Protein AF-A0A7V1SJK0-F1 (afdb_monomer_lite)

Sequence (89 aa):
MSHLSSNVFAVFRTTPEGDAHILAITNVTGGEVRLEIPLEELGVKENSWQDLIGEKHWDAQEGRIQLLLQPYDVVWLKPVREIEGKGWR

Foldseek 3Di:
DPDFDPQKDWDWDADPVRLWIKIKIWGPAQAKDKGKAAQVVNVDPAQWKAFPVDGDIFGHDPRITIDIAHGGDITMIIRPVSVVVDDPD

Structure (mmCIF, N/CA/C/O backbone):
data_AF-A0A7V1SJK0-F1
#
_entry.id   AF-A0A7V1SJK0-F1
#
loop_
_atom_site.group_PDB
_atom_site.id
_atom_site.type_symbol
_atom_site.label_atom_id
_atom_site.label_alt_id
_atom_site.label_comp_id
_atom_site.label_asym_id
_atom_site.label_entity_id
_atom_site.label_seq_id
_atom_site.pdbx_PDB_ins_code
_atom_site.Cartn_x
_atom_site.Cartn_y
_a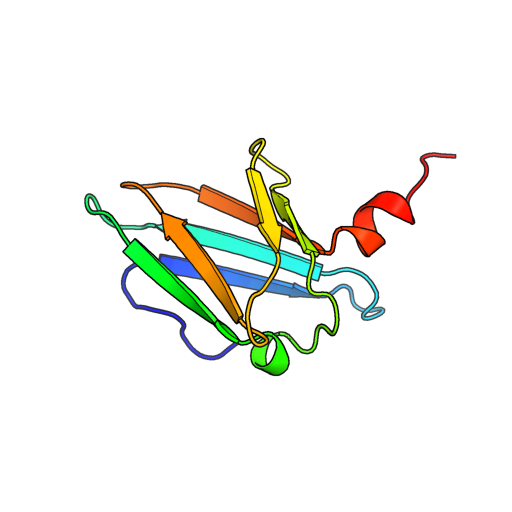tom_site.Cartn_z
_atom_site.occupancy
_atom_site.B_iso_or_equiv
_atom_site.auth_seq_id
_atom_site.auth_comp_id
_atom_site.auth_asym_id
_atom_site.auth_atom_id
_atom_site.pdbx_PDB_model_num
ATOM 1 N N . MET A 1 1 ? -2.375 -10.808 -6.158 1.00 60.50 1 MET A N 1
ATOM 2 C CA . MET A 1 1 ? -2.363 -10.629 -4.695 1.00 60.50 1 MET A CA 1
ATOM 3 C C . MET A 1 1 ? -3.381 -11.543 -4.047 1.00 60.50 1 MET A C 1
ATOM 5 O O . MET A 1 1 ? -4.574 -11.396 -4.299 1.00 60.50 1 MET A O 1
ATOM 9 N N . SER A 1 2 ? -2.902 -12.500 -3.257 1.00 60.53 2 SER A N 1
ATOM 10 C CA . SER A 1 2 ? -3.713 -13.194 -2.257 1.00 60.53 2 SER A CA 1
ATOM 11 C C . SER A 1 2 ? -4.141 -12.208 -1.165 1.00 60.53 2 SER A C 1
ATOM 13 O O . SER A 1 2 ? -3.532 -11.161 -0.976 1.00 60.53 2 SER A O 1
ATOM 15 N N . HIS A 1 3 ? -5.246 -12.511 -0.495 1.00 76.00 3 HIS A N 1
ATOM 16 C CA . HIS A 1 3 ? -5.868 -11.683 0.537 1.00 76.00 3 HIS A CA 1
ATOM 17 C C . HIS A 1 3 ? -4.870 -11.220 1.626 1.00 76.00 3 HIS A C 1
ATOM 19 O O . HIS A 1 3 ? -4.391 -12.044 2.399 1.00 76.00 3 HIS A O 1
ATOM 25 N N . LEU A 1 4 ? -4.600 -9.908 1.708 1.00 86.19 4 LEU A N 1
ATOM 26 C CA . LEU A 1 4 ? -3.634 -9.306 2.647 1.00 86.19 4 LEU A CA 1
ATOM 27 C C . LEU A 1 4 ? -4.073 -9.385 4.116 1.00 86.19 4 LEU A C 1
ATOM 29 O O . LEU A 1 4 ? -3.319 -9.809 4.984 1.00 86.19 4 LEU A O 1
ATOM 33 N N . SER A 1 5 ? -5.289 -8.929 4.413 1.00 91.88 5 SER A N 1
ATOM 34 C CA . SER A 1 5 ? -5.875 -8.914 5.756 1.00 91.88 5 SER A CA 1
ATOM 35 C C . SER A 1 5 ? -7.361 -8.593 5.644 1.00 91.88 5 SER A C 1
ATOM 37 O O . SER A 1 5 ? -7.751 -7.814 4.780 1.00 91.88 5 SER A O 1
ATOM 39 N N . SER A 1 6 ? -8.191 -9.142 6.533 1.00 94.50 6 SER A N 1
ATOM 40 C CA . SER A 1 6 ? -9.628 -8.825 6.581 1.00 94.50 6 SER A CA 1
ATOM 41 C C . SER A 1 6 ? -9.907 -7.405 7.083 1.00 94.50 6 SER A C 1
ATOM 43 O O . SER A 1 6 ? -11.029 -6.923 6.968 1.00 94.50 6 SER A O 1
ATOM 45 N N . ASN A 1 7 ? -8.898 -6.743 7.659 1.00 97.06 7 ASN A N 1
ATOM 46 C CA . ASN A 1 7 ? -9.011 -5.396 8.221 1.00 97.06 7 ASN A CA 1
ATOM 47 C C . ASN A 1 7 ? -8.735 -4.300 7.186 1.00 97.06 7 ASN A C 1
ATOM 49 O O . ASN A 1 7 ? -8.860 -3.116 7.498 1.00 97.06 7 ASN A O 1
ATOM 53 N N . VAL A 1 8 ? -8.353 -4.677 5.964 1.00 97.06 8 VAL A N 1
ATOM 54 C CA . VAL A 1 8 ? -8.123 -3.731 4.876 1.00 97.06 8 VAL A CA 1
ATOM 55 C C . VAL A 1 8 ? -8.845 -4.161 3.615 1.00 97.06 8 VAL A C 1
ATOM 57 O O . VAL A 1 8 ? -8.980 -5.344 3.314 1.00 97.06 8 VAL A O 1
ATOM 60 N N . PHE A 1 9 ? -9.259 -3.173 2.840 1.00 96.38 9 PHE A N 1
ATOM 61 C CA . PHE A 1 9 ? -9.565 -3.363 1.438 1.00 96.38 9 PHE A CA 1
ATOM 62 C C . PHE A 1 9 ? -8.324 -2.982 0.634 1.00 96.38 9 PHE A C 1
ATOM 64 O O . PHE A 1 9 ? -7.820 -1.871 0.779 1.00 96.38 9 PHE A O 1
ATOM 71 N N . ALA A 1 10 ? -7.812 -3.896 -0.188 1.00 95.44 10 ALA A N 1
ATOM 72 C CA . ALA A 1 10 ? -6.603 -3.664 -0.966 1.00 95.44 10 ALA A CA 1
ATOM 73 C C . ALA A 1 10 ? -6.775 -4.120 -2.413 1.00 95.44 10 ALA A C 1
ATOM 75 O O . ALA A 1 10 ? -7.313 -5.196 -2.685 1.00 95.44 10 ALA A O 1
ATOM 76 N N . VAL 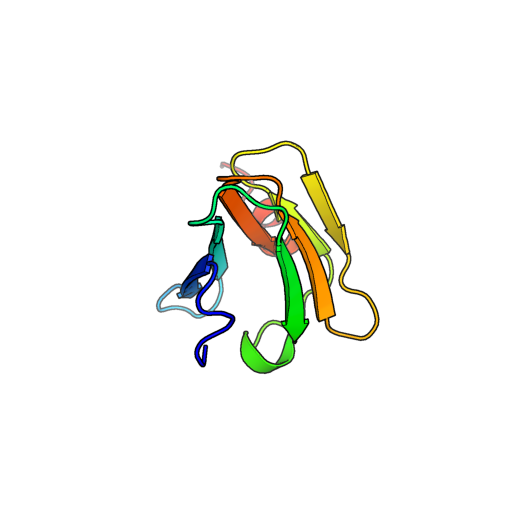A 1 11 ? -6.289 -3.302 -3.341 1.00 95.06 11 VAL A N 1
ATOM 77 C CA . VAL A 1 11 ? -6.296 -3.586 -4.773 1.00 95.06 11 VAL A CA 1
ATOM 78 C C . VAL A 1 11 ? -4.921 -3.270 -5.336 1.00 95.06 11 VAL A C 1
ATOM 80 O O . VAL A 1 11 ? -4.429 -2.151 -5.221 1.00 95.06 11 VAL A O 1
ATOM 83 N N . PHE A 1 12 ? -4.337 -4.259 -6.004 1.00 94.62 12 PHE A N 1
ATOM 84 C CA . PHE A 1 12 ? -3.140 -4.080 -6.809 1.00 94.62 12 PHE A CA 1
ATOM 85 C C . PHE A 1 12 ? -3.516 -4.081 -8.288 1.00 94.62 12 PHE A C 1
ATOM 87 O O . PHE A 1 12 ? -4.220 -4.979 -8.763 1.00 94.62 12 PHE A O 1
ATOM 94 N N . ARG A 1 13 ? -3.085 -3.047 -9.006 1.00 93.75 13 ARG A N 1
ATOM 95 C CA . ARG A 1 13 ? -3.293 -2.888 -10.443 1.00 93.75 13 ARG A CA 1
ATOM 96 C C . ARG A 1 13 ? -1.953 -2.769 -11.143 1.00 93.75 13 ARG A C 1
ATOM 98 O O . ARG A 1 13 ? -1.071 -2.053 -10.680 1.00 93.75 13 ARG A O 1
ATOM 105 N N . THR A 1 14 ? -1.895 -3.391 -12.307 1.00 92.94 14 THR A N 1
ATOM 106 C CA . THR A 1 14 ? -0.793 -3.310 -13.258 1.00 92.94 14 THR A CA 1
ATOM 107 C C . THR A 1 14 ? -1.374 -2.880 -14.602 1.00 92.94 14 THR A C 1
ATOM 109 O O . THR A 1 14 ? -2.478 -3.314 -14.953 1.00 92.94 14 THR A O 1
ATOM 112 N N . THR A 1 15 ? -0.686 -2.007 -15.337 1.00 91.00 15 THR A N 1
ATOM 113 C CA . THR A 1 15 ? -1.048 -1.692 -16.727 1.00 91.00 15 THR A CA 1
ATOM 114 C C . THR A 1 15 ? -0.967 -2.944 -17.604 1.00 91.00 15 THR A C 1
ATOM 116 O O . THR A 1 15 ? -0.210 -3.861 -17.284 1.00 91.00 15 THR A O 1
ATOM 119 N N . PRO A 1 16 ? -1.722 -3.023 -18.713 1.00 89.12 16 PRO A N 1
ATOM 120 C CA . PRO A 1 16 ? -1.600 -4.139 -19.655 1.00 89.12 16 PRO A CA 1
ATOM 121 C C . PRO A 1 16 ? -0.159 -4.382 -20.129 1.00 89.12 16 PRO A C 1
ATOM 123 O O . PRO A 1 16 ? 0.232 -5.523 -20.358 1.00 89.12 16 PRO A O 1
ATOM 126 N N . GLU A 1 17 ? 0.629 -3.313 -20.238 1.00 90.19 17 GLU A N 1
ATOM 127 C CA . GLU A 1 17 ? 2.030 -3.322 -20.653 1.00 90.19 17 GLU A CA 1
ATOM 128 C C . GLU A 1 17 ? 2.994 -3.787 -19.546 1.00 90.19 17 GLU A C 1
ATOM 130 O O . GLU A 1 17 ? 4.150 -4.095 -19.834 1.00 90.19 17 GLU A O 1
ATOM 135 N N . GLY A 1 18 ? 2.540 -3.869 -18.291 1.00 87.06 18 GLY A N 1
ATOM 136 C CA . GLY A 1 18 ? 3.358 -4.319 -17.161 1.00 87.06 18 GLY A CA 1
ATOM 137 C C . GLY A 1 18 ? 4.349 -3.282 -16.624 1.00 87.06 18 GLY A C 1
ATOM 138 O O . GLY A 1 18 ? 5.216 -3.630 -15.829 1.00 87.06 18 GLY A O 1
ATOM 139 N N . ASP A 1 19 ? 4.252 -2.030 -17.067 1.00 86.88 19 ASP A N 1
ATOM 140 C CA . ASP A 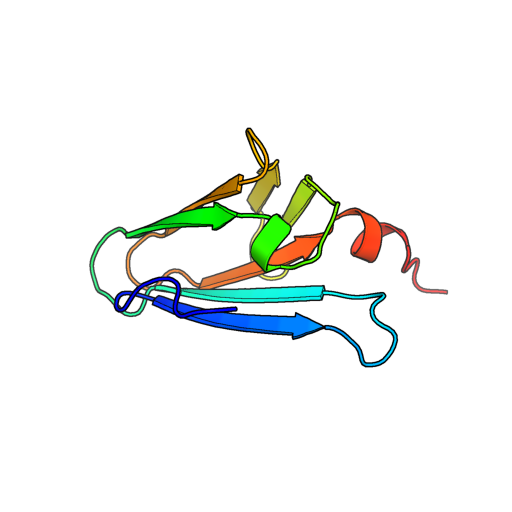1 19 ? 5.234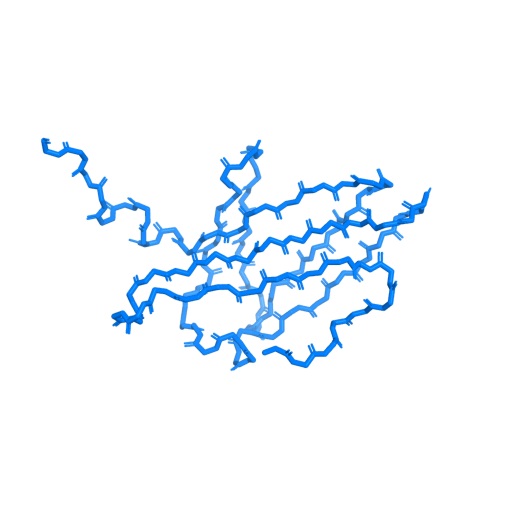 -0.967 -16.815 1.00 86.88 19 ASP A CA 1
ATOM 141 C C . ASP A 1 19 ? 4.799 0.058 -15.758 1.00 86.88 19 ASP A C 1
ATOM 143 O O . ASP A 1 19 ? 5.581 0.930 -15.377 1.00 86.88 19 ASP A O 1
ATOM 147 N N . ALA A 1 20 ? 3.552 -0.023 -15.293 1.00 90.31 20 ALA A N 1
ATOM 148 C CA . ALA A 1 20 ? 3.034 0.849 -14.258 1.00 90.31 20 ALA A CA 1
ATOM 149 C C . ALA A 1 20 ? 2.147 0.098 -13.267 1.00 90.31 20 ALA A C 1
ATOM 151 O O . ALA A 1 20 ? 1.250 -0.664 -13.640 1.00 90.31 20 ALA A O 1
ATOM 152 N N . HIS A 1 21 ? 2.372 0.393 -11.992 1.00 94.31 21 HIS A N 1
ATOM 153 C CA . HIS A 1 21 ? 1.762 -0.280 -10.861 1.00 94.31 21 HIS A CA 1
ATOM 154 C C . HIS A 1 21 ? 1.105 0.721 -9.914 1.00 94.31 21 HIS A C 1
ATOM 156 O O . HIS A 1 21 ? 1.622 1.811 -9.665 1.00 94.31 21 HIS A O 1
ATOM 162 N N . ILE A 1 22 ? -0.049 0.342 -9.366 1.00 94.81 22 ILE A N 1
ATOM 163 C CA . ILE A 1 22 ? -0.702 1.060 -8.268 1.00 94.81 22 ILE A CA 1
ATOM 164 C C . ILE A 1 22 ? -1.178 0.039 -7.240 1.00 94.81 22 ILE A C 1
ATOM 166 O O . ILE A 1 22 ? -1.920 -0.890 -7.568 1.00 94.81 22 ILE A O 1
ATOM 170 N N . LEU A 1 23 ? -0.790 0.246 -5.987 1.00 95.38 23 LEU A N 1
ATOM 171 C CA . LEU A 1 23 ? -1.300 -0.472 -4.829 1.00 95.38 23 LEU A CA 1
ATOM 172 C C . LEU A 1 23 ? -2.165 0.481 -4.000 1.00 95.38 23 LEU A C 1
ATOM 174 O O . LEU A 1 23 ? -1.650 1.364 -3.324 1.00 95.38 23 LEU A O 1
ATOM 178 N N . ALA A 1 24 ? -3.482 0.306 -4.057 1.00 96.12 24 ALA A N 1
ATOM 179 C CA . ALA A 1 24 ? -4.430 1.077 -3.261 1.00 96.12 24 ALA A CA 1
ATOM 180 C C . ALA A 1 24 ? -4.859 0.261 -2.039 1.00 96.12 24 ALA A C 1
ATOM 182 O O . ALA A 1 24 ? -5.303 -0.880 -2.189 1.00 96.12 24 ALA A O 1
ATOM 183 N N . ILE A 1 25 ? -4.732 0.835 -0.843 1.00 96.38 25 ILE A N 1
ATOM 184 C CA . ILE A 1 25 ? -5.078 0.180 0.421 1.00 96.38 25 ILE A CA 1
ATOM 185 C C . ILE A 1 25 ? -5.919 1.132 1.266 1.00 96.38 25 ILE A C 1
ATOM 187 O O . ILE A 1 25 ? -5.587 2.305 1.431 1.00 96.38 25 ILE A O 1
ATOM 191 N N . THR A 1 26 ? -6.996 0.605 1.833 1.00 96.88 26 THR A N 1
ATOM 192 C CA . THR A 1 26 ? -7.870 1.298 2.776 1.00 96.88 26 THR A CA 1
ATOM 193 C C . THR A 1 26 ? -7.997 0.458 4.034 1.00 96.88 26 THR A C 1
ATOM 195 O O . THR A 1 26 ? -8.425 -0.694 3.964 1.00 96.88 26 THR A O 1
ATOM 198 N N . ASN A 1 27 ? -7.665 1.028 5.189 1.00 97.56 27 ASN A N 1
ATOM 199 C CA . ASN A 1 27 ? -8.069 0.455 6.467 1.00 97.56 27 ASN A CA 1
ATOM 200 C C . ASN A 1 27 ? -9.593 0.574 6.591 1.00 97.56 27 ASN A C 1
ATOM 202 O O . ASN A 1 27 ? -10.135 1.670 6.519 1.00 97.56 27 ASN A O 1
ATOM 206 N N . VAL A 1 28 ? -10.302 -0.542 6.759 1.00 97.81 28 VAL A N 1
ATOM 207 C CA . VAL A 1 28 ? -11.776 -0.542 6.868 1.00 97.81 28 VAL A CA 1
ATOM 208 C C . VAL A 1 28 ? -12.256 -0.616 8.319 1.00 97.81 28 VAL A C 1
ATOM 210 O O . VAL A 1 28 ? -13.432 -0.860 8.582 1.00 97.81 28 VAL A O 1
ATOM 213 N N . THR A 1 29 ? -11.348 -0.416 9.274 1.00 98.19 29 THR A N 1
ATOM 214 C CA . THR A 1 29 ? -11.615 -0.512 10.709 1.00 98.19 29 THR A CA 1
ATOM 215 C C . THR A 1 29 ? -11.391 0.821 11.420 1.00 98.19 29 THR A C 1
ATOM 217 O O . THR A 1 29 ? -10.661 1.693 10.949 1.00 98.19 29 THR A O 1
ATOM 220 N N . GLY A 1 30 ? -11.981 0.948 12.610 1.00 98.25 30 GLY A N 1
ATOM 221 C CA . GLY A 1 30 ? -11.745 2.071 13.519 1.00 98.25 30 GLY A CA 1
ATOM 222 C C . GLY A 1 30 ? -10.459 1.964 14.352 1.00 98.25 30 GLY A C 1
ATOM 223 O O . GLY A 1 30 ? -10.294 2.749 15.281 1.00 98.25 30 GLY A O 1
ATOM 224 N N . GLY A 1 31 ? -9.586 0.987 14.080 1.00 98.06 31 GLY A N 1
ATOM 225 C CA . GLY A 1 31 ? -8.336 0.757 14.812 1.00 98.06 31 GLY A CA 1
ATOM 226 C C . GLY A 1 31 ? -7.098 0.939 13.936 1.00 98.06 31 GLY A C 1
ATOM 227 O O . GLY A 1 31 ? -7.201 1.015 12.715 1.00 98.06 31 GLY A O 1
ATOM 228 N N . GLU A 1 32 ? -5.921 0.996 14.562 1.00 98.06 32 GLU A N 1
ATOM 229 C CA . GLU A 1 32 ? -4.642 0.947 13.844 1.00 98.06 32 GLU A CA 1
ATOM 230 C C . GLU A 1 32 ? -4.438 -0.438 13.212 1.00 98.06 32 GLU A C 1
ATOM 232 O O . GLU A 1 32 ? -4.687 -1.466 13.848 1.00 98.06 32 GLU A O 1
ATOM 237 N N . VAL A 1 33 ? -3.944 -0.468 11.973 1.00 97.88 33 VAL A N 1
ATOM 238 C CA . VAL A 1 33 ? -3.594 -1.703 11.264 1.00 97.88 33 VAL A CA 1
ATOM 239 C C . VAL A 1 33 ? -2.139 -1.647 10.813 1.00 97.88 33 VAL A C 1
ATOM 241 O O . VAL A 1 33 ? -1.712 -0.709 10.141 1.00 97.88 33 VAL A O 1
ATOM 244 N N . ARG A 1 34 ? -1.385 -2.694 11.156 1.00 96.31 34 ARG A N 1
ATOM 245 C CA . ARG A 1 34 ? -0.035 -2.943 10.638 1.00 96.31 34 ARG A CA 1
ATOM 246 C C . ARG A 1 34 ? -0.112 -3.941 9.499 1.00 96.31 34 ARG A C 1
ATOM 248 O O . ARG A 1 34 ? -0.723 -4.996 9.658 1.00 96.31 34 ARG A O 1
ATOM 255 N N . LEU A 1 35 ? 0.508 -3.606 8.375 1.00 94.75 35 LEU A N 1
ATOM 256 C CA . LEU A 1 35 ? 0.634 -4.498 7.229 1.00 94.75 35 LEU A CA 1
ATOM 257 C C . LEU A 1 35 ? 2.100 -4.687 6.864 1.00 94.75 35 LEU A C 1
ATOM 259 O O . LEU A 1 35 ? 2.870 -3.727 6.835 1.00 94.75 35 LEU A O 1
ATOM 263 N N . GLU A 1 36 ? 2.435 -5.921 6.509 1.00 94.19 36 GLU A N 1
ATOM 264 C CA . GLU A 1 36 ? 3.664 -6.261 5.807 1.00 94.19 36 GLU A CA 1
ATOM 265 C C . GLU A 1 36 ? 3.289 -6.817 4.440 1.00 94.19 36 GLU A C 1
ATOM 267 O O . GLU A 1 36 ? 2.485 -7.744 4.344 1.00 94.19 36 GLU A O 1
ATOM 272 N N . ILE A 1 37 ? 3.853 -6.234 3.386 1.00 93.12 37 ILE A N 1
ATOM 273 C CA . ILE A 1 37 ? 3.545 -6.613 2.008 1.00 93.12 37 ILE A CA 1
ATOM 274 C C . ILE A 1 37 ? 4.837 -7.070 1.332 1.00 93.12 37 ILE A C 1
ATOM 276 O O . ILE A 1 37 ? 5.690 -6.221 1.053 1.00 93.12 37 ILE A O 1
ATOM 280 N N . PRO A 1 38 ? 5.012 -8.377 1.072 1.00 92.31 38 PRO A N 1
ATOM 281 C CA . PRO A 1 38 ? 6.162 -8.880 0.331 1.00 92.31 38 PRO A CA 1
ATOM 282 C C . PRO A 1 38 ? 6.148 -8.373 -1.114 1.00 92.31 38 PRO A C 1
ATOM 284 O O . PRO A 1 38 ? 5.165 -8.546 -1.834 1.00 92.31 38 PRO A O 1
ATOM 287 N N . LEU A 1 39 ? 7.251 -7.772 -1.565 1.00 90.75 39 LEU A N 1
ATOM 288 C CA . LEU A 1 39 ? 7.371 -7.261 -2.937 1.00 90.75 39 LEU A CA 1
ATOM 289 C C . LEU A 1 39 ? 7.288 -8.378 -3.988 1.00 90.75 39 LEU A C 1
ATOM 291 O O . LEU A 1 39 ? 6.801 -8.157 -5.097 1.00 90.75 39 LEU A O 1
ATOM 295 N N . GLU A 1 40 ? 7.705 -9.594 -3.628 1.00 89.94 40 GLU A N 1
ATOM 296 C CA . GLU A 1 40 ? 7.605 -10.776 -4.490 1.00 89.94 40 GLU A CA 1
ATOM 297 C C . GLU A 1 40 ? 6.156 -11.111 -4.879 1.00 89.94 40 GLU A C 1
ATOM 299 O O . GLU A 1 40 ? 5.910 -11.515 -6.015 1.00 89.94 40 GLU A O 1
ATOM 304 N N . GLU A 1 41 ? 5.180 -10.854 -3.999 1.00 88.31 41 GLU A N 1
ATOM 305 C CA . GLU A 1 41 ? 3.753 -11.058 -4.289 1.00 88.31 41 GLU A CA 1
ATOM 306 C C . GLU A 1 41 ? 3.179 -10.003 -5.246 1.00 88.31 41 GLU A C 1
ATOM 308 O O . GLU A 1 41 ? 2.135 -10.225 -5.872 1.00 88.31 41 GLU A O 1
ATOM 313 N N . LEU A 1 42 ? 3.849 -8.852 -5.351 1.00 88.75 42 LEU A N 1
ATOM 314 C CA . LEU A 1 42 ? 3.498 -7.768 -6.267 1.00 88.75 42 LEU A CA 1
ATOM 315 C C . LEU A 1 42 ? 4.151 -7.947 -7.644 1.00 88.75 42 LEU A C 1
ATOM 317 O O . LEU A 1 42 ? 3.720 -7.315 -8.603 1.00 88.75 42 LEU A O 1
ATOM 321 N N . GLY A 1 43 ? 5.181 -8.792 -7.764 1.00 86.19 43 GLY A N 1
ATOM 322 C CA . GLY A 1 43 ? 5.951 -8.934 -9.003 1.00 86.19 43 GLY A CA 1
ATOM 323 C C . GLY A 1 43 ? 6.764 -7.683 -9.363 1.00 86.19 43 GLY A C 1
ATOM 324 O O . GLY A 1 43 ? 7.174 -7.525 -10.511 1.00 86.19 43 GLY A O 1
ATOM 325 N N . VAL A 1 44 ? 7.008 -6.800 -8.389 1.00 85.75 44 VAL A N 1
ATOM 326 C CA . VAL A 1 44 ? 7.711 -5.523 -8.563 1.00 85.75 44 VAL A CA 1
ATOM 327 C C . VAL A 1 44 ? 9.093 -5.617 -7.918 1.00 85.75 44 VAL A C 1
ATOM 329 O O . VAL A 1 44 ? 9.236 -6.121 -6.809 1.00 85.75 44 VAL A O 1
ATOM 332 N N . LYS A 1 45 ? 10.128 -5.133 -8.615 1.00 84.56 45 LYS A N 1
ATOM 333 C CA . LYS A 1 45 ? 11.525 -5.151 -8.127 1.00 84.56 45 LYS A CA 1
ATOM 334 C C . LYS A 1 45 ? 11.934 -3.880 -7.384 1.00 84.56 45 LYS A C 1
ATOM 336 O O . LYS A 1 45 ? 13.058 -3.792 -6.899 1.00 84.56 45 LYS A O 1
ATOM 341 N N . GLU A 1 46 ? 11.056 -2.887 -7.356 1.00 88.81 46 GLU A N 1
ATOM 342 C CA . GLU A 1 46 ? 11.354 -1.572 -6.811 1.00 88.81 46 GLU A CA 1
ATOM 343 C C . GLU A 1 46 ? 11.090 -1.497 -5.311 1.00 88.81 46 GLU A C 1
ATOM 345 O O . GLU A 1 46 ? 10.047 -1.925 -4.814 1.00 88.81 46 GLU A O 1
ATOM 350 N N . ASN A 1 47 ? 12.054 -0.912 -4.602 1.00 92.31 47 ASN A N 1
ATOM 351 C CA . ASN A 1 47 ? 12.023 -0.804 -3.148 1.00 92.31 47 ASN A CA 1
ATOM 352 C C . ASN A 1 47 ? 11.425 0.519 -2.673 1.00 92.31 47 ASN A C 1
ATOM 354 O O . ASN A 1 47 ? 10.883 0.558 -1.578 1.00 92.31 47 ASN A O 1
ATOM 358 N N . SER A 1 48 ? 11.487 1.579 -3.477 1.00 94.19 48 SER A N 1
ATOM 359 C CA . SER A 1 48 ? 10.985 2.899 -3.089 1.00 94.19 48 SER A CA 1
ATOM 360 C C . SER A 1 48 ? 9.596 3.140 -3.668 1.00 94.19 48 SER A C 1
ATOM 362 O O . SER A 1 48 ? 9.383 3.041 -4.880 1.00 94.19 48 SER A O 1
ATOM 364 N N . TRP A 1 49 ? 8.659 3.484 -2.791 1.00 95.12 49 TRP A N 1
ATOM 365 C CA . TRP A 1 49 ? 7.249 3.693 -3.089 1.00 95.12 49 TRP A CA 1
ATOM 366 C C . TRP A 1 49 ? 6.796 5.055 -2.573 1.00 95.12 49 TRP A C 1
ATOM 368 O O . TRP A 1 49 ? 7.163 5.486 -1.481 1.00 95.12 49 TRP A O 1
ATOM 378 N N . GLN A 1 50 ? 5.972 5.727 -3.363 1.00 94.50 50 GLN A N 1
ATOM 379 C CA . GLN A 1 50 ? 5.428 7.040 -3.051 1.00 94.50 50 GLN A CA 1
ATOM 380 C C . GLN A 1 50 ? 3.913 6.958 -2.895 1.00 94.50 50 GLN A C 1
ATOM 382 O O . GLN A 1 50 ? 3.247 6.300 -3.698 1.00 94.50 50 GLN A O 1
ATOM 387 N N . ASP A 1 51 ? 3.387 7.653 -1.885 1.00 94.88 51 ASP A N 1
ATOM 388 C CA . ASP A 1 51 ? 1.961 7.941 -1.788 1.00 94.88 51 ASP A CA 1
ATOM 389 C C . ASP A 1 51 ? 1.545 8.923 -2.886 1.00 94.88 51 ASP A C 1
ATOM 391 O O . ASP A 1 51 ? 2.132 9.994 -3.040 1.00 94.88 51 ASP A O 1
ATOM 395 N N . LEU A 1 52 ? 0.526 8.562 -3.655 1.00 92.81 52 LEU A N 1
ATOM 396 C CA . LEU A 1 52 ? -0.031 9.404 -4.708 1.00 92.81 52 LEU A CA 1
ATOM 397 C C . LEU A 1 52 ? -1.085 10.387 -4.194 1.00 92.81 52 LEU A C 1
ATOM 399 O O . LEU A 1 52 ? -1.388 11.355 -4.889 1.00 92.81 52 LEU A O 1
ATOM 403 N N . ILE A 1 53 ? -1.682 10.117 -3.032 1.00 90.75 53 ILE A N 1
ATOM 404 C CA . ILE A 1 53 ? -2.764 10.938 -2.464 1.00 90.75 53 ILE A CA 1
ATOM 405 C C . ILE A 1 53 ? -2.383 11.588 -1.131 1.00 90.75 53 ILE A C 1
ATOM 407 O O . ILE A 1 53 ? -3.081 12.489 -0.669 1.00 90.75 53 ILE A O 1
ATOM 411 N N . GLY A 1 54 ? -1.290 11.137 -0.524 1.00 83.12 54 GLY A N 1
ATOM 412 C CA . GLY A 1 54 ? -0.670 11.732 0.652 1.00 83.12 54 GLY A CA 1
ATOM 413 C C . GLY A 1 54 ? 0.740 12.247 0.366 1.00 83.12 54 GLY A C 1
ATOM 414 O O . GLY A 1 54 ? 1.183 12.326 -0.776 1.00 83.12 54 GLY A O 1
ATOM 415 N N . GLU A 1 55 ? 1.463 12.581 1.433 1.00 80.00 55 GLU A N 1
ATOM 416 C CA . GLU A 1 55 ? 2.841 13.100 1.369 1.00 80.00 55 GLU A CA 1
ATOM 417 C C . GLU A 1 55 ? 3.875 12.095 1.903 1.00 80.00 55 GLU A C 1
ATOM 419 O O . GLU A 1 55 ? 4.999 12.459 2.243 1.00 80.00 55 GLU A O 1
ATOM 424 N N . LYS A 1 56 ? 3.491 10.821 2.037 1.00 88.38 56 LYS A N 1
ATOM 425 C CA . LYS A 1 56 ? 4.341 9.786 2.632 1.00 88.38 56 LYS A CA 1
ATOM 426 C C . LYS A 1 56 ? 5.151 9.042 1.566 1.00 88.38 56 LYS A C 1
ATOM 428 O O . LYS A 1 56 ? 4.691 8.795 0.451 1.00 88.38 56 LYS A O 1
ATOM 433 N N . HIS A 1 57 ? 6.345 8.614 1.960 1.00 90.81 57 HIS A N 1
ATOM 434 C CA . HIS A 1 57 ? 7.225 7.749 1.178 1.00 90.81 57 HIS A CA 1
ATOM 435 C C . HIS A 1 57 ? 7.600 6.526 2.003 1.00 90.81 57 HIS A C 1
ATOM 437 O O . HIS A 1 57 ? 7.754 6.615 3.223 1.00 90.81 57 HIS A O 1
ATOM 443 N N . TRP A 1 58 ? 7.760 5.391 1.328 1.00 92.75 58 TRP A N 1
ATOM 444 C CA . TRP A 1 58 ? 8.182 4.140 1.941 1.00 92.75 58 TRP A CA 1
ATOM 445 C C . TRP A 1 58 ? 9.321 3.517 1.158 1.00 92.75 58 TRP A C 1
ATOM 447 O O . TRP A 1 58 ? 9.213 3.301 -0.047 1.00 92.75 58 TRP A O 1
ATOM 457 N N . ASP A 1 59 ? 10.367 3.144 1.883 1.00 93.31 59 ASP A N 1
ATOM 458 C CA . ASP A 1 59 ? 11.388 2.236 1.389 1.00 93.31 59 ASP A CA 1
ATOM 459 C C . ASP A 1 59 ? 11.136 0.852 1.975 1.00 93.31 59 ASP A C 1
ATOM 461 O O . ASP A 1 59 ? 11.080 0.670 3.196 1.00 93.31 59 ASP A O 1
ATOM 465 N N . ALA A 1 60 ? 10.975 -0.129 1.094 1.00 92.38 60 ALA A N 1
ATOM 466 C CA . ALA A 1 60 ? 10.858 -1.520 1.467 1.00 92.38 60 ALA A CA 1
ATOM 467 C C . ALA A 1 60 ? 12.125 -1.967 2.202 1.00 92.38 60 ALA A C 1
ATOM 469 O O . ALA A 1 60 ? 13.247 -1.760 1.735 1.00 92.38 60 ALA A O 1
ATOM 470 N N . GLN A 1 61 ? 11.928 -2.615 3.343 1.00 92.12 61 GLN A N 1
ATOM 471 C CA . GLN A 1 61 ? 12.990 -3.195 4.153 1.00 92.12 61 GLN A CA 1
ATOM 472 C C . GLN A 1 61 ? 12.919 -4.708 3.994 1.00 92.12 61 GLN A C 1
ATOM 474 O O . GLN A 1 61 ? 11.839 -5.289 4.083 1.00 92.12 61 GLN A O 1
ATOM 479 N N . GLU A 1 62 ? 14.055 -5.342 3.700 1.00 90.69 62 GLU A N 1
ATOM 480 C CA . GLU A 1 62 ? 14.143 -6.803 3.540 1.00 90.69 62 GLU A CA 1
ATOM 481 C C . GLU A 1 62 ? 13.122 -7.374 2.527 1.00 90.69 62 GLU A C 1
ATOM 483 O O . GLU A 1 62 ? 12.573 -8.460 2.700 1.00 90.69 62 GLU A O 1
ATOM 488 N N . GLY A 1 63 ? 12.839 -6.621 1.456 1.00 91.44 63 GLY A N 1
ATOM 489 C CA . GLY A 1 63 ? 11.887 -7.023 0.414 1.00 91.44 63 GLY A CA 1
ATOM 490 C C . GLY A 1 63 ? 10.411 -6.890 0.806 1.00 91.44 63 GLY A C 1
ATOM 491 O O . GLY A 1 63 ? 9.557 -7.468 0.133 1.00 91.44 63 GLY A O 1
ATOM 492 N N . ARG A 1 64 ? 10.090 -6.145 1.873 1.00 93.38 64 ARG A N 1
ATOM 493 C CA . ARG A 1 64 ? 8.715 -5.914 2.339 1.00 93.38 64 ARG A CA 1
ATOM 494 C C . ARG A 1 64 ? 8.416 -4.435 2.541 1.00 93.38 64 ARG A C 1
ATOM 496 O O . ARG A 1 64 ? 9.222 -3.702 3.109 1.00 93.38 64 ARG A O 1
ATOM 503 N N . ILE A 1 65 ? 7.220 -4.010 2.149 1.00 94.19 65 ILE A N 1
ATOM 504 C CA . ILE A 1 65 ? 6.681 -2.696 2.519 1.00 94.19 65 ILE A CA 1
ATOM 505 C C . ILE A 1 65 ? 6.016 -2.832 3.889 1.00 94.19 65 ILE A C 1
ATOM 507 O O . ILE A 1 65 ? 5.124 -3.665 4.060 1.00 94.19 65 ILE A O 1
ATOM 511 N N . GLN A 1 66 ? 6.436 -2.011 4.851 1.00 94.56 66 GLN A N 1
ATOM 512 C CA . GLN A 1 66 ? 5.823 -1.933 6.176 1.00 94.56 66 GLN A CA 1
ATOM 513 C C . GLN A 1 66 ? 4.930 -0.697 6.266 1.00 94.56 66 GLN A C 1
ATOM 515 O O . GLN A 1 66 ? 5.403 0.433 6.136 1.00 94.56 66 GLN A O 1
ATOM 520 N N . LEU A 1 67 ? 3.635 -0.909 6.501 1.00 93.94 67 LEU A N 1
ATOM 521 C CA . LEU A 1 67 ? 2.645 0.162 6.594 1.00 93.94 67 LEU A CA 1
ATOM 522 C C . LEU A 1 67 ? 2.017 0.199 7.982 1.00 93.94 67 LEU A C 1
ATOM 524 O O . LEU A 1 67 ? 1.580 -0.823 8.513 1.00 93.94 67 LEU A O 1
ATOM 528 N N . LEU A 1 68 ? 1.927 1.411 8.525 1.00 95.31 68 LEU A N 1
ATOM 529 C CA . LEU A 1 68 ? 1.136 1.732 9.701 1.00 95.31 68 LEU A CA 1
ATOM 530 C C . LEU A 1 68 ? -0.050 2.590 9.261 1.00 95.31 68 LEU A C 1
ATOM 532 O O . LEU A 1 68 ? 0.131 3.762 8.927 1.00 95.31 68 LEU A O 1
ATOM 536 N N . LEU A 1 69 ? -1.241 1.998 9.237 1.00 95.69 69 LEU A N 1
ATOM 537 C CA . LEU A 1 69 ? -2.479 2.670 8.852 1.00 95.69 69 LEU A CA 1
ATOM 538 C C . LEU A 1 69 ? -3.252 3.067 10.108 1.00 95.69 69 LEU A C 1
ATOM 540 O O . LEU A 1 69 ? -3.594 2.211 10.925 1.00 95.69 69 LEU A O 1
ATOM 544 N N . GLN A 1 70 ? -3.543 4.356 10.253 1.00 97.00 70 GLN A N 1
ATOM 545 C CA . GLN A 1 70 ? -4.461 4.863 11.270 1.00 97.00 70 GLN A CA 1
ATOM 546 C C . GLN A 1 70 ? -5.910 4.457 10.937 1.00 97.00 70 GLN A C 1
ATOM 548 O O . GLN A 1 70 ? -6.175 3.966 9.831 1.00 97.00 70 GLN A O 1
ATOM 553 N N . PRO A 1 71 ? -6.860 4.596 11.882 1.00 98.25 71 PRO A N 1
ATOM 554 C CA . PRO A 1 71 ? -8.270 4.307 11.632 1.00 98.25 71 PRO A CA 1
ATOM 555 C C . PRO A 1 71 ? -8.775 4.960 10.343 1.00 98.25 71 PRO A C 1
ATOM 557 O O . PRO A 1 71 ? -8.686 6.175 10.188 1.00 98.25 71 PRO A O 1
ATOM 560 N N . TYR A 1 72 ? -9.317 4.145 9.438 1.00 96.88 72 TYR A N 1
ATOM 561 C CA . TYR A 1 72 ? -9.835 4.576 8.133 1.00 96.88 72 TYR A CA 1
ATOM 562 C C . TYR A 1 72 ? -8.831 5.240 7.171 1.00 96.88 72 TYR A C 1
ATOM 564 O O . TYR A 1 72 ? -9.250 5.833 6.175 1.00 96.88 72 TYR A O 1
ATOM 572 N N . ASP A 1 73 ? -7.523 5.113 7.419 1.00 96.12 73 ASP A N 1
ATOM 573 C CA . ASP A 1 73 ? -6.494 5.615 6.505 1.00 96.12 73 ASP A CA 1
ATOM 574 C C . ASP A 1 73 ? -6.620 4.999 5.107 1.00 96.12 73 ASP A C 1
ATOM 576 O O . ASP A 1 73 ? -6.925 3.812 4.932 1.00 96.12 73 ASP A O 1
ATOM 580 N N . VAL A 1 74 ? -6.298 5.817 4.107 1.00 95.94 74 VAL A N 1
ATOM 581 C CA . VAL A 1 74 ? -6.199 5.429 2.701 1.00 95.94 74 VAL A CA 1
ATOM 582 C C . VAL A 1 74 ? -4.793 5.764 2.217 1.00 95.94 74 VAL A C 1
ATOM 584 O O . VAL A 1 74 ? -4.314 6.870 2.446 1.00 95.94 74 VAL A O 1
ATOM 587 N N . VAL A 1 75 ? -4.144 4.820 1.539 1.00 96.06 75 VAL A N 1
ATOM 588 C CA . VAL A 1 75 ? -2.813 5.003 0.947 1.00 96.06 75 VAL A CA 1
ATOM 589 C C . VAL A 1 75 ? -2.787 4.443 -0.468 1.00 96.06 75 VAL A C 1
ATOM 591 O O . VAL A 1 75 ?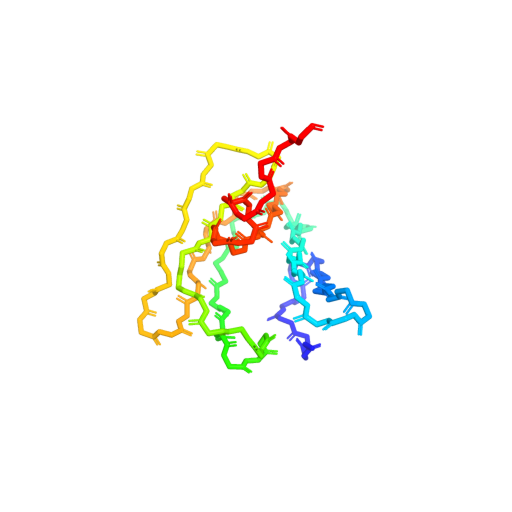 -3.324 3.360 -0.726 1.00 96.06 75 VAL A O 1
ATOM 594 N N . TRP A 1 76 ? -2.213 5.197 -1.405 1.00 96.38 76 TRP A N 1
ATOM 595 C CA . TRP A 1 76 ? -2.078 4.780 -2.800 1.00 96.38 76 TRP A CA 1
ATOM 596 C C . TRP A 1 76 ? -0.608 4.783 -3.170 1.00 96.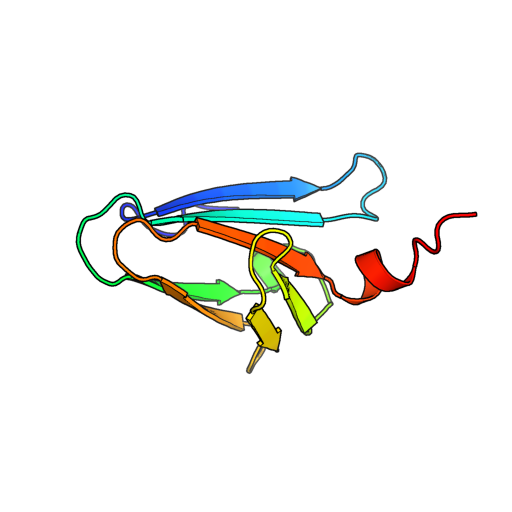38 76 TRP A C 1
ATOM 598 O O . TRP A 1 76 ? -0.029 5.832 -3.414 1.00 96.38 76 TRP A O 1
ATOM 608 N N . LEU A 1 77 ? -0.004 3.605 -3.217 1.00 95.38 77 LEU A N 1
ATOM 609 C CA . LEU A 1 77 ? 1.421 3.459 -3.445 1.00 95.38 77 LEU A CA 1
ATOM 610 C C . LEU A 1 77 ? 1.717 3.221 -4.916 1.00 95.38 77 LEU A C 1
ATOM 612 O O . LEU A 1 77 ? 1.077 2.396 -5.576 1.00 95.38 77 LEU A O 1
ATOM 616 N N . LYS A 1 78 ? 2.756 3.895 -5.395 1.00 94.88 78 LYS A N 1
ATOM 617 C CA . LYS A 1 78 ? 3.350 3.653 -6.704 1.00 94.88 78 LYS A CA 1
ATOM 618 C C . LYS A 1 78 ? 4.877 3.605 -6.600 1.00 94.88 78 LYS A C 1
ATOM 620 O O . LYS A 1 78 ? 5.438 4.403 -5.846 1.00 94.88 78 LYS A O 1
ATOM 625 N N . PRO A 1 79 ? 5.564 2.716 -7.340 1.00 94.56 79 PRO A N 1
ATOM 626 C CA . PRO A 1 79 ? 7.020 2.721 -7.394 1.00 94.56 79 PRO A CA 1
ATOM 627 C C . PRO A 1 79 ? 7.556 4.075 -7.868 1.00 94.56 79 PRO A C 1
ATOM 629 O O . PRO A 1 79 ? 7.132 4.589 -8.904 1.00 94.56 79 PRO A O 1
ATOM 632 N N . VAL A 1 80 ? 8.514 4.645 -7.135 1.00 92.69 80 VAL A N 1
ATOM 633 C CA . VAL A 1 80 ? 9.052 5.995 -7.397 1.00 92.69 80 VAL A CA 1
ATOM 634 C C . VAL A 1 80 ? 9.591 6.125 -8.825 1.00 92.69 80 VAL A C 1
ATOM 636 O O . VAL A 1 80 ? 9.294 7.096 -9.522 1.00 92.69 80 VAL A O 1
ATOM 639 N N . ARG A 1 81 ? 10.292 5.100 -9.325 1.00 89.94 81 ARG A N 1
ATOM 640 C CA . ARG A 1 81 ? 10.839 5.094 -10.694 1.00 89.94 81 ARG A CA 1
ATOM 641 C C . ARG A 1 81 ? 9.779 5.253 -11.787 1.00 89.94 81 ARG A C 1
ATOM 643 O O . ARG A 1 81 ? 10.050 5.834 -12.834 1.00 89.94 81 ARG A O 1
ATOM 650 N N . GLU A 1 82 ? 8.564 4.769 -11.549 1.00 90.56 82 GLU A N 1
ATOM 651 C CA . GLU A 1 82 ? 7.453 4.851 -12.505 1.00 90.56 82 GLU A CA 1
ATOM 652 C C . GLU A 1 82 ? 6.729 6.208 -12.471 1.00 90.56 82 GLU A C 1
ATOM 654 O O . GLU A 1 82 ? 5.806 6.454 -13.260 1.00 90.56 82 GLU A O 1
ATOM 659 N N . ILE A 1 83 ? 7.098 7.072 -11.523 1.00 84.62 83 ILE A N 1
ATOM 660 C CA . ILE A 1 83 ? 6.648 8.462 -11.416 1.00 84.62 83 ILE A CA 1
ATOM 661 C C . ILE A 1 83 ? 7.662 9.356 -12.130 1.00 84.62 83 ILE A C 1
ATOM 663 O O . ILE A 1 83 ? 7.290 10.110 -13.027 1.00 84.62 83 ILE A O 1
ATOM 667 N N . GLU A 1 84 ? 8.947 9.197 -11.809 1.00 68.50 84 GLU A N 1
ATOM 668 C CA . GLU A 1 84 ? 10.049 9.972 -12.396 1.00 68.50 84 GLU A CA 1
ATOM 669 C C . GLU A 1 84 ? 10.198 9.750 -13.913 1.00 68.50 84 GLU A C 1
ATOM 671 O O . GLU A 1 84 ? 10.562 10.669 -14.646 1.00 68.50 84 GLU A O 1
ATOM 676 N N . GLY A 1 85 ? 9.843 8.562 -14.418 1.00 57.88 85 GLY A N 1
ATOM 677 C CA . GLY A 1 85 ? 9.848 8.248 -15.853 1.00 57.88 85 GLY A CA 1
ATOM 678 C C . GLY A 1 85 ? 8.758 8.944 -16.682 1.00 57.88 85 GLY A C 1
ATOM 679 O O . GLY A 1 85 ? 8.821 8.918 -17.912 1.00 57.88 85 GLY A O 1
ATOM 680 N N . LYS A 1 86 ? 7.767 9.588 -16.047 1.00 52.12 86 LYS A N 1
ATOM 681 C CA . LYS A 1 86 ? 6.703 10.350 -16.721 1.00 52.12 86 LYS A CA 1
ATOM 682 C C . LYS A 1 86 ? 6.904 11.850 -16.519 1.00 52.12 86 LYS A C 1
ATOM 684 O O . LYS A 1 86 ? 6.060 12.533 -15.947 1.00 52.12 86 LYS A O 1
ATOM 689 N N . GLY A 1 87 ? 8.014 12.376 -17.038 1.00 42.62 87 GLY A N 1
ATOM 690 C CA . GLY A 1 87 ? 8.102 13.804 -17.328 1.00 42.62 87 GLY A CA 1
ATOM 691 C C . GLY A 1 87 ? 6.960 14.175 -18.274 1.00 42.62 87 GLY A C 1
ATOM 692 O O . GLY A 1 87 ? 6.883 13.643 -19.382 1.00 42.62 87 GLY A O 1
ATOM 693 N N . TRP A 1 88 ? 6.044 15.032 -17.823 1.00 45.78 88 TRP A N 1
ATOM 694 C CA . TRP A 1 88 ? 5.040 15.634 -18.694 1.00 45.78 88 TRP A CA 1
ATOM 695 C C . TRP A 1 88 ? 5.791 16.355 -19.819 1.00 45.78 88 TRP A C 1
ATOM 697 O O . TRP A 1 88 ? 6.528 17.307 -19.560 1.00 45.78 88 TRP A O 1
ATOM 707 N N . ARG A 1 89 ? 5.681 15.834 -21.042 1.00 38.72 89 ARG A N 1
ATOM 708 C CA . ARG A 1 89 ? 6.086 16.543 -22.256 1.00 38.72 89 ARG A CA 1
ATOM 709 C C . ARG A 1 89 ? 4.967 17.473 -22.688 1.00 38.72 89 ARG A C 1
ATOM 711 O O . ARG A 1 89 ? 3.798 17.038 -22.615 1.00 38.72 89 ARG A O 1
#

Radius of gyration: 12.95 Å; chains: 1; bounding box: 26×30×37 Å

pLDDT: mean 89.23, std 12.35, range [38.72, 98.25]

Secondary structure (DSSP, 8-state):
-----TTEEEEEEE-TTS--EEEEEEE-SSS-EEEEEEHHHHT----EEEESSSS-EEE-BTTEEEEEEPTT-EEEEEETHHHHT----